Protein AF-K3X0A0-F1 (afdb_monomer_lite)

InterPro domains:
  IPR013848 Methylthiotransferase, N-terminal [PF00919] (53-90)
  IPR013848 Methylthiotransferase, N-terminal [PS51449] (51-91)
  IPR038135 Methylthiotransferase, N-terminal domain superfamily [G3DSA:3.40.50.12160] (52-91)

Radius of gyration: 20.26 Å; chains: 1; bounding box: 32×36×57 Å

pLDDT: mean 72.39, std 19.77, range [42.12, 95.94]

Sequence (91 aa):
MADLDDIEDMITEEELSRSAMGATREPIVAPKSASSAVPTADAGVNVPGTQQIWLKTYGCSHNVSDSEYMQGVLASYGYRFTQNPDDAQLW

Structure (mmCIF, N/CA/C/O backbone):
data_AF-K3X0A0-F1
#
_entry.id   AF-K3X0A0-F1
#
loop_
_atom_site.group_PDB
_atom_site.id
_atom_site.type_symbol
_atom_site.label_atom_id
_atom_site.label_alt_id
_atom_site.label_comp_id
_atom_site.label_asym_id
_atom_site.label_entity_id
_atom_site.label_seq_id
_atom_site.pdbx_PDB_ins_code
_atom_site.Cartn_x
_atom_site.Cartn_y
_atom_site.Cartn_z
_atom_site.occupancy
_atom_site.B_iso_or_equiv
_atom_site.auth_seq_id
_atom_site.auth_comp_id
_atom_site.auth_asym_id
_atom_site.auth_atom_id
_atom_site.pdbx_PDB_model_num
ATOM 1 N N . MET A 1 1 ? 12.517 -2.606 -39.711 1.00 42.12 1 MET A N 1
ATOM 2 C CA . MET A 1 1 ? 13.214 -2.579 -38.414 1.00 42.12 1 MET A CA 1
ATOM 3 C C . MET A 1 1 ? 12.964 -1.184 -37.887 1.00 42.12 1 MET A C 1
ATOM 5 O O . MET A 1 1 ? 13.642 -0.262 -38.302 1.00 42.12 1 MET A O 1
ATOM 9 N N . ALA A 1 2 ? 11.818 -1.013 -37.231 1.00 45.22 2 ALA A N 1
ATOM 10 C CA . ALA A 1 2 ? 11.453 0.244 -36.601 1.00 45.22 2 ALA A CA 1
ATOM 11 C C . ALA A 1 2 ? 11.952 0.107 -35.168 1.00 45.22 2 ALA A C 1
ATOM 13 O O . ALA A 1 2 ? 11.374 -0.664 -34.401 1.00 45.22 2 ALA A O 1
ATOM 14 N N . ASP A 1 3 ? 13.092 0.724 -34.882 1.00 50.91 3 ASP A N 1
ATOM 15 C CA . ASP A 1 3 ? 13.525 0.956 -33.514 1.00 50.91 3 ASP A CA 1
ATOM 16 C C . ASP A 1 3 ? 12.507 1.930 -32.927 1.00 50.91 3 ASP A C 1
ATOM 18 O O . ASP A 1 3 ? 12.369 3.064 -33.378 1.00 50.91 3 ASP A O 1
ATOM 22 N N . LEU A 1 4 ? 11.663 1.367 -32.067 1.00 52.53 4 LEU A N 1
ATOM 23 C CA . LEU A 1 4 ? 10.554 2.026 -31.407 1.00 52.53 4 LEU A CA 1
ATOM 24 C C . LEU A 1 4 ? 11.126 3.142 -30.544 1.00 52.53 4 LEU A C 1
ATOM 26 O O . LEU A 1 4 ? 11.822 2.866 -29.572 1.00 52.53 4 LEU A O 1
ATOM 30 N N . ASP A 1 5 ? 10.825 4.364 -30.967 1.00 46.75 5 ASP A N 1
ATOM 31 C CA . ASP A 1 5 ? 11.132 5.631 -30.325 1.00 46.75 5 ASP A CA 1
ATOM 32 C C . ASP A 1 5 ? 11.029 5.553 -28.795 1.00 46.75 5 ASP A C 1
ATOM 34 O O . ASP A 1 5 ? 9.939 5.419 -28.226 1.00 46.75 5 ASP A O 1
ATOM 38 N N . ASP A 1 6 ? 12.182 5.658 -28.134 1.00 54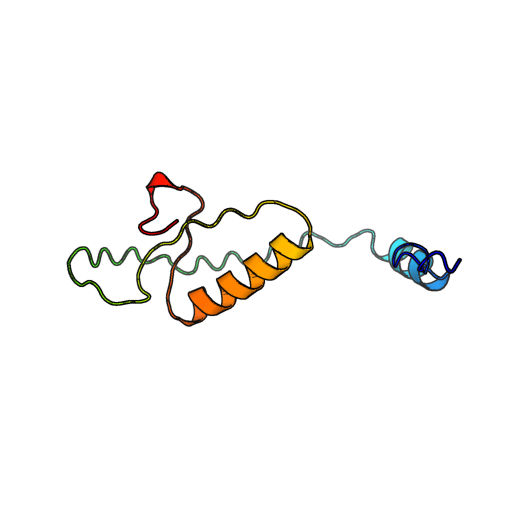.38 6 ASP A N 1
ATOM 39 C CA . ASP A 1 6 ? 12.268 5.948 -26.711 1.00 54.38 6 ASP A CA 1
ATOM 40 C C . ASP A 1 6 ? 11.590 7.297 -26.434 1.00 54.38 6 ASP A C 1
ATOM 42 O O . ASP A 1 6 ? 11.878 8.322 -27.054 1.00 54.38 6 ASP A O 1
ATOM 46 N N . ILE A 1 7 ? 10.706 7.312 -25.438 1.00 51.28 7 ILE A N 1
ATOM 47 C CA . ILE A 1 7 ? 10.048 8.521 -24.920 1.00 51.28 7 ILE A CA 1
ATOM 48 C C . ILE A 1 7 ? 11.046 9.546 -24.333 1.00 51.28 7 ILE A C 1
ATOM 50 O O . ILE A 1 7 ? 10.661 10.680 -24.049 1.00 51.28 7 ILE A O 1
ATOM 54 N N . GLU A 1 8 ? 12.322 9.181 -24.165 1.00 56.56 8 GLU A N 1
ATOM 55 C CA . GLU A 1 8 ? 13.372 10.053 -23.622 1.00 56.56 8 GLU A CA 1
ATOM 56 C C . GLU A 1 8 ? 14.073 10.962 -24.650 1.00 56.56 8 GLU A C 1
ATOM 58 O O . GLU A 1 8 ? 14.705 11.928 -24.229 1.00 56.56 8 GLU A O 1
ATOM 63 N N . ASP A 1 9 ? 13.922 10.757 -25.965 1.00 51.38 9 ASP A N 1
ATOM 64 C CA . ASP A 1 9 ? 14.648 11.559 -26.977 1.00 51.38 9 ASP A CA 1
ATOM 65 C C . ASP A 1 9 ? 13.844 12.743 -27.557 1.00 51.38 9 ASP A C 1
ATOM 67 O O . ASP A 1 9 ? 14.366 13.557 -28.320 1.00 51.38 9 ASP A O 1
ATOM 71 N N . MET A 1 10 ? 12.578 12.918 -27.159 1.00 55.72 10 MET A N 1
ATOM 72 C CA . MET A 1 10 ? 11.721 14.030 -27.613 1.00 55.72 10 MET A CA 1
ATOM 73 C C . MET A 1 10 ? 11.838 15.309 -26.765 1.00 55.72 10 MET A C 1
ATOM 75 O O . MET A 1 10 ? 10.905 16.116 -26.695 1.00 55.72 10 MET A O 1
ATOM 79 N N . ILE A 1 11 ? 12.993 15.552 -26.146 1.00 61.97 11 ILE A N 1
ATOM 80 C CA . ILE A 1 11 ? 13.250 16.811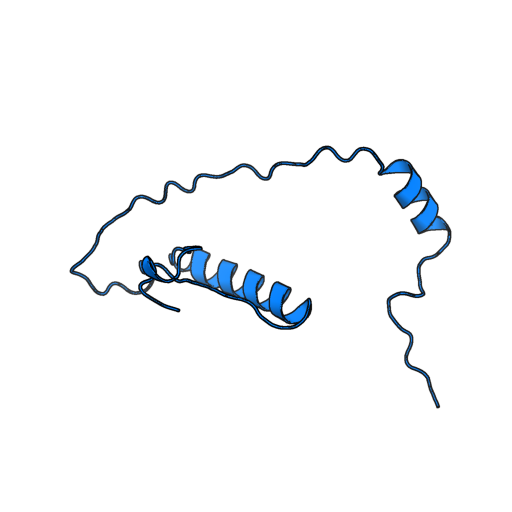 -25.438 1.00 61.97 11 ILE A CA 1
ATOM 81 C C . ILE A 1 11 ? 13.538 17.911 -26.471 1.00 61.97 11 ILE A C 1
ATOM 83 O O . ILE A 1 11 ? 14.678 18.208 -26.818 1.00 61.97 11 ILE A O 1
ATOM 87 N N . THR A 1 12 ? 12.477 18.511 -27.007 1.00 59.12 12 THR A N 1
ATOM 88 C CA . THR A 1 12 ? 12.578 19.681 -27.889 1.00 59.12 12 THR A CA 1
ATOM 89 C C . THR A 1 12 ? 13.258 20.846 -27.167 1.00 59.12 12 THR A C 1
ATOM 91 O O . THR A 1 12 ? 13.060 21.045 -25.970 1.00 59.12 12 THR A O 1
ATOM 94 N N . GLU A 1 13 ? 14.016 21.651 -27.907 1.00 57.88 13 GLU A N 1
ATOM 95 C CA . GLU A 1 13 ? 14.827 22.781 -27.422 1.00 57.88 13 GLU A CA 1
ATOM 96 C C . GLU A 1 13 ? 14.029 23.812 -26.581 1.00 57.88 13 GLU A C 1
ATOM 98 O O . GLU A 1 13 ? 14.599 24.545 -25.771 1.00 57.88 13 GLU A O 1
ATOM 103 N N . GLU A 1 14 ? 12.694 23.821 -26.693 1.00 56.47 14 GLU A N 1
ATOM 104 C CA . GLU A 1 14 ? 11.785 24.597 -25.836 1.00 56.47 14 GLU A CA 1
ATOM 105 C C . GLU A 1 14 ? 11.725 24.109 -24.372 1.00 56.47 14 GLU A C 1
ATOM 107 O O . GLU A 1 14 ? 11.622 24.943 -23.465 1.00 56.47 14 GLU A O 1
ATOM 112 N N . GLU A 1 15 ? 11.833 22.799 -24.107 1.00 57.84 15 GLU A N 1
ATOM 113 C CA . GLU A 1 15 ? 11.805 22.216 -22.749 1.00 57.84 15 GLU A CA 1
ATOM 114 C C . GLU A 1 15 ? 13.094 22.498 -21.963 1.00 57.84 15 GLU A C 1
ATOM 116 O O . GLU A 1 15 ? 13.045 22.709 -20.749 1.00 57.84 15 GLU A O 1
ATOM 121 N N . LEU A 1 16 ? 14.244 22.608 -22.640 1.00 57.31 16 LEU A N 1
ATOM 122 C CA . LEU A 1 16 ? 15.515 22.950 -21.990 1.00 57.31 16 LEU A CA 1
ATOM 123 C C . LEU A 1 16 ? 15.484 24.382 -21.421 1.00 57.31 16 LEU A C 1
ATOM 125 O O . LEU A 1 16 ? 16.020 24.641 -20.341 1.00 57.31 16 LEU A O 1
ATOM 129 N N . SER A 1 17 ? 14.785 25.303 -22.098 1.00 55.94 17 SER A N 1
ATOM 130 C CA . SER A 1 17 ? 14.595 26.680 -21.616 1.00 55.94 17 SER A CA 1
ATOM 131 C C . SER A 1 17 ? 13.654 26.761 -20.404 1.00 55.94 17 SER A C 1
ATOM 133 O O . SER A 1 17 ? 13.902 27.535 -19.475 1.00 55.94 17 SER A O 1
ATOM 135 N N . ARG A 1 18 ? 12.618 25.906 -20.357 1.00 58.66 18 ARG A N 1
ATOM 136 C CA . ARG A 1 18 ? 11.732 25.768 -19.189 1.00 58.66 18 ARG A CA 1
ATOM 137 C C . ARG A 1 18 ? 12.463 25.135 -18.005 1.00 58.66 18 ARG A C 1
ATOM 139 O O . ARG A 1 18 ? 12.257 25.561 -16.868 1.00 58.66 18 ARG A O 1
ATOM 146 N N . SER A 1 19 ? 13.379 24.205 -18.269 1.00 57.19 19 SER A N 1
ATOM 147 C CA . SER A 1 19 ? 14.204 23.567 -17.240 1.00 57.19 19 SER A CA 1
ATOM 148 C C . SER A 1 19 ? 15.303 24.485 -16.680 1.00 57.19 19 SER A C 1
ATOM 150 O O . SER A 1 19 ? 15.638 24.380 -15.501 1.00 57.19 19 SER A O 1
ATOM 152 N N . ALA A 1 20 ? 15.829 25.431 -17.470 1.00 57.06 20 ALA A N 1
ATOM 153 C CA . ALA A 1 20 ? 16.842 26.392 -17.013 1.00 57.06 20 ALA A CA 1
ATOM 154 C C . ALA A 1 20 ? 16.286 27.482 -16.069 1.00 57.06 20 ALA A C 1
ATOM 156 O O . ALA A 1 20 ? 17.030 28.020 -15.250 1.00 57.06 20 ALA A O 1
ATOM 157 N N . MET A 1 21 ? 14.982 27.784 -16.127 1.00 56.38 21 MET A N 1
ATOM 158 C CA . MET A 1 21 ? 14.330 28.769 -15.243 1.00 56.38 21 MET A CA 1
ATOM 159 C C . MET A 1 21 ? 13.606 28.152 -14.032 1.00 56.38 21 MET A C 1
ATOM 161 O O . MET A 1 21 ? 13.039 28.878 -13.219 1.00 56.38 21 MET A O 1
ATOM 165 N N . GLY A 1 22 ? 13.630 26.825 -13.874 1.00 50.19 22 GLY A N 1
ATOM 166 C CA . GLY A 1 22 ? 13.003 26.120 -12.747 1.00 50.19 22 GLY A CA 1
ATOM 167 C C . GLY A 1 22 ? 13.914 25.893 -11.534 1.00 50.19 22 GLY A C 1
ATOM 168 O O . GLY A 1 22 ? 13.481 25.281 -10.560 1.00 50.19 22 GLY A O 1
ATOM 169 N N . ALA A 1 23 ? 15.164 26.368 -11.575 1.00 56.00 23 ALA A N 1
ATOM 170 C CA . ALA A 1 23 ? 16.235 26.023 -10.633 1.00 56.00 23 ALA A CA 1
ATOM 171 C C . ALA A 1 23 ? 16.103 26.596 -9.201 1.00 56.00 23 ALA A C 1
ATOM 173 O O . ALA A 1 23 ? 17.058 26.545 -8.432 1.00 56.00 23 ALA A O 1
ATOM 174 N N . THR A 1 24 ? 14.926 27.079 -8.799 1.00 56.12 24 THR A N 1
ATOM 175 C CA . THR A 1 24 ? 14.593 27.327 -7.387 1.00 56.12 24 THR A CA 1
ATOM 176 C C . THR A 1 24 ? 13.144 26.935 -7.115 1.00 56.12 24 THR A C 1
ATOM 178 O O . THR A 1 24 ? 12.294 27.771 -6.806 1.00 56.12 24 THR A O 1
ATOM 181 N N . ARG A 1 25 ? 12.818 25.648 -7.254 1.00 54.66 25 ARG A N 1
ATOM 182 C CA . ARG A 1 25 ? 11.630 25.112 -6.586 1.00 54.66 25 ARG A CA 1
ATOM 183 C C . ARG A 1 25 ? 12.064 24.715 -5.184 1.00 54.66 25 ARG A C 1
ATOM 185 O O . ARG A 1 25 ? 12.619 23.640 -4.981 1.00 54.66 25 ARG A O 1
ATOM 192 N N . GLU A 1 26 ? 11.845 25.637 -4.248 1.00 60.50 26 GLU A N 1
ATOM 193 C CA . GLU A 1 26 ? 11.757 25.338 -2.818 1.00 60.50 26 GLU A CA 1
ATOM 194 C C . GLU A 1 26 ? 11.043 23.992 -2.635 1.00 60.50 26 GLU A C 1
ATOM 196 O O . GLU A 1 26 ? 10.054 23.743 -3.342 1.00 60.50 26 GLU A O 1
ATOM 201 N N . PRO A 1 27 ? 11.503 23.113 -1.726 1.00 49.09 27 PRO A N 1
ATOM 202 C CA . PRO A 1 27 ? 10.772 21.895 -1.445 1.00 49.09 27 PRO A CA 1
ATOM 203 C C . PRO A 1 27 ? 9.382 22.314 -0.972 1.00 49.09 27 PRO A C 1
ATOM 205 O O . PRO A 1 27 ? 9.214 22.831 0.132 1.00 49.09 27 PRO A O 1
ATOM 208 N N . ILE A 1 28 ? 8.370 22.107 -1.817 1.00 51.78 28 ILE A N 1
ATOM 209 C CA . ILE A 1 28 ? 6.982 22.131 -1.380 1.00 51.78 28 ILE A CA 1
ATOM 210 C C . ILE A 1 28 ? 6.871 20.890 -0.515 1.00 51.78 28 ILE A C 1
ATOM 212 O O . ILE A 1 28 ? 6.599 19.788 -0.987 1.00 51.78 28 ILE A O 1
ATOM 216 N N . VAL A 1 29 ? 7.193 21.076 0.762 1.00 52.94 29 VAL A N 1
ATOM 217 C CA . VAL A 1 29 ? 6.845 20.162 1.829 1.00 52.94 29 VAL A CA 1
ATOM 218 C C . VAL A 1 29 ? 5.342 20.013 1.685 1.00 52.94 29 VAL A C 1
ATOM 220 O O . VAL A 1 29 ? 4.587 20.920 2.041 1.00 52.94 29 VAL A O 1
ATOM 223 N N . ALA A 1 30 ? 4.912 18.900 1.081 1.00 61.75 30 ALA A N 1
ATOM 224 C CA . ALA A 1 30 ? 3.534 18.464 1.165 1.00 61.75 30 ALA A CA 1
ATOM 225 C C . ALA A 1 30 ? 3.151 18.642 2.632 1.00 61.75 30 ALA A C 1
ATOM 227 O O . ALA A 1 30 ? 3.946 18.229 3.493 1.00 61.75 30 ALA A O 1
ATOM 228 N N . PRO A 1 31 ? 2.027 19.308 2.954 1.00 46.16 31 PRO A N 1
ATOM 229 C CA . PRO A 1 31 ? 1.625 19.370 4.336 1.00 46.16 31 PRO A CA 1
ATOM 230 C C . PRO A 1 31 ? 1.628 17.923 4.799 1.00 46.16 31 PRO A C 1
ATOM 232 O O . PRO A 1 31 ? 0.928 17.075 4.239 1.00 46.16 31 PRO A O 1
ATOM 235 N N . LYS A 1 32 ? 2.466 17.637 5.800 1.00 48.84 32 LYS A N 1
ATOM 236 C CA . LYS A 1 32 ? 2.198 16.564 6.736 1.00 48.84 32 LYS A CA 1
ATOM 237 C C . LYS A 1 32 ? 0.833 16.931 7.295 1.00 48.84 32 LYS A C 1
ATOM 239 O O . LYS A 1 32 ? 0.718 17.516 8.367 1.00 48.84 32 LYS A O 1
ATOM 244 N N . SER A 1 33 ? -0.222 16.587 6.560 1.00 44.38 33 SER A N 1
ATOM 245 C CA . SER A 1 33 ? -1.388 16.050 7.192 1.00 44.38 33 SER A CA 1
ATOM 246 C C . SER A 1 33 ? -0.809 14.845 7.913 1.00 44.38 33 SER A C 1
ATOM 248 O O . SER A 1 33 ? -0.693 13.745 7.380 1.00 44.38 33 SER A O 1
ATOM 250 N N . ALA A 1 34 ? -0.375 15.096 9.147 1.00 47.41 34 ALA A N 1
ATOM 251 C CA . ALA A 1 34 ? -0.786 14.263 10.238 1.00 47.41 34 ALA A CA 1
ATOM 252 C C . ALA A 1 34 ? -2.303 14.123 10.066 1.00 47.41 34 ALA A C 1
ATOM 254 O O . ALA A 1 34 ? -3.091 14.829 10.693 1.00 47.41 34 ALA A O 1
ATOM 255 N N . SER A 1 35 ? -2.707 13.255 9.128 1.00 45.97 35 SER A N 1
ATOM 256 C CA . SER A 1 35 ? -3.901 12.471 9.285 1.00 45.97 35 SER A CA 1
ATOM 257 C C . SER A 1 35 ? -3.635 11.871 10.636 1.00 45.97 35 SER A C 1
ATOM 259 O O . SER A 1 35 ? -2.694 11.092 10.791 1.00 45.97 35 SER A O 1
ATOM 261 N N . SER A 1 36 ? -4.273 12.480 11.632 1.00 43.81 36 SER A N 1
ATOM 262 C CA . SER A 1 36 ? -4.239 12.045 13.002 1.00 43.81 36 SER A CA 1
ATOM 263 C C . SER A 1 36 ? -4.545 10.567 12.894 1.00 43.81 36 SER A C 1
ATOM 265 O O . SER A 1 36 ? -5.682 10.187 12.615 1.00 43.81 36 SER A O 1
ATOM 267 N N . ALA A 1 37 ? -3.495 9.747 12.935 1.00 50.91 37 ALA A N 1
ATOM 268 C CA . ALA A 1 37 ? -3.599 8.316 13.014 1.00 50.91 37 ALA A CA 1
ATOM 269 C C . ALA A 1 37 ? -4.088 8.128 14.434 1.00 50.91 37 ALA A C 1
ATOM 271 O O . ALA A 1 37 ? -3.304 7.933 15.354 1.00 50.91 37 ALA A O 1
ATOM 272 N N . VAL A 1 38 ? -5.383 8.376 14.625 1.00 46.84 38 VAL A N 1
ATOM 273 C CA . VAL A 1 38 ? -6.080 8.019 15.837 1.00 46.84 38 VAL A CA 1
ATOM 274 C C . VAL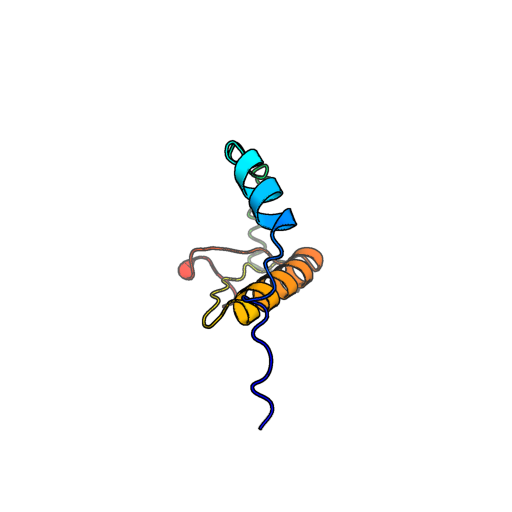 A 1 38 ? -5.855 6.517 15.895 1.00 46.84 38 VAL A C 1
ATOM 276 O O . VAL A 1 38 ? -6.308 5.821 14.982 1.00 46.84 38 VAL A O 1
ATOM 279 N N . PRO A 1 39 ? -5.089 6.003 16.866 1.00 48.78 39 PRO A N 1
ATOM 280 C CA . PRO A 1 39 ? -4.986 4.577 17.033 1.00 48.78 39 PRO A CA 1
ATOM 281 C C . PRO A 1 39 ? -6.308 4.187 17.684 1.00 48.78 39 PRO A C 1
ATOM 283 O O . PRO A 1 39 ? -6.411 4.096 18.907 1.00 48.78 39 PRO A O 1
ATOM 286 N N . THR A 1 40 ? -7.368 4.042 16.890 1.00 49.94 40 THR A N 1
ATOM 287 C CA . THR A 1 40 ? -8.521 3.279 17.341 1.00 49.94 40 THR A CA 1
ATOM 288 C C . THR A 1 40 ? -8.064 1.835 17.307 1.00 49.94 40 THR A C 1
ATOM 290 O O . THR A 1 40 ? -8.093 1.144 16.294 1.00 49.94 40 THR A O 1
ATOM 293 N N . ALA A 1 41 ? -7.507 1.420 18.441 1.00 52.97 41 ALA A N 1
ATOM 294 C CA . ALA A 1 41 ? -7.304 0.030 18.775 1.00 52.97 41 ALA A CA 1
ATOM 295 C C . ALA A 1 41 ? -8.688 -0.621 18.908 1.00 52.97 41 ALA A C 1
ATOM 297 O O . ALA A 1 41 ? -9.149 -0.926 20.006 1.00 52.97 41 ALA A O 1
ATOM 298 N N . ASP A 1 42 ? -9.367 -0.830 17.783 1.00 54.09 42 ASP A N 1
ATOM 299 C CA . ASP A 1 42 ? -10.572 -1.646 17.689 1.00 54.09 42 ASP A CA 1
ATOM 300 C C . ASP A 1 42 ? -10.144 -3.123 17.670 1.00 54.09 42 ASP A C 1
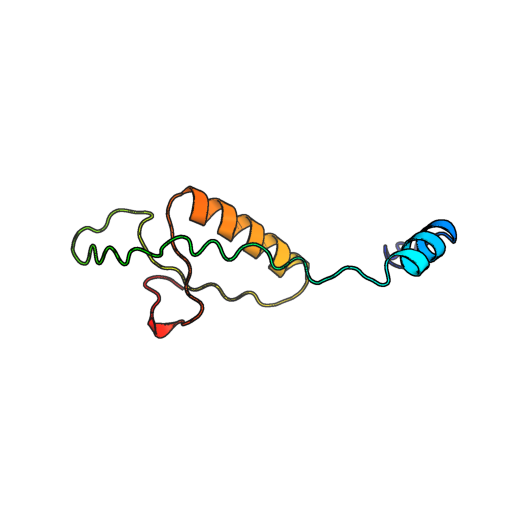ATOM 302 O O . ASP A 1 42 ? -10.441 -3.883 16.751 1.00 54.09 42 ASP A O 1
ATOM 306 N N . ALA A 1 43 ? -9.389 -3.537 18.692 1.00 53.62 43 ALA A N 1
ATOM 307 C CA . ALA A 1 43 ? -8.791 -4.864 18.843 1.00 53.62 43 ALA A CA 1
ATOM 308 C C . ALA A 1 43 ? -9.830 -5.955 19.193 1.00 53.62 43 ALA A C 1
ATOM 310 O O . ALA A 1 43 ? -9.572 -6.839 20.008 1.00 53.62 43 ALA A O 1
ATOM 311 N N . GLY A 1 44 ? -11.025 -5.901 18.603 1.00 56.44 44 GLY A N 1
ATOM 312 C CA . GLY A 1 44 ? -12.095 -6.858 18.892 1.00 56.44 44 GLY A CA 1
ATOM 313 C C . GLY A 1 44 ? -13.227 -6.939 17.871 1.00 56.44 44 GLY A C 1
ATOM 314 O O . GLY A 1 44 ? -14.020 -7.875 17.947 1.00 56.44 44 GLY A O 1
ATOM 315 N N . VAL A 1 45 ? -13.312 -6.022 16.900 1.00 59.62 45 VAL A N 1
ATOM 316 C CA . VAL A 1 45 ? -14.343 -6.072 15.854 1.00 59.62 45 VAL A CA 1
ATOM 317 C C . VAL A 1 45 ? -13.654 -6.089 14.498 1.00 59.62 45 VAL A C 1
ATOM 319 O O . VAL A 1 45 ? -12.985 -5.135 14.119 1.00 59.62 45 VAL A O 1
ATOM 322 N N . ASN A 1 46 ? -13.823 -7.188 13.764 1.00 70.06 46 ASN A N 1
ATOM 323 C CA . ASN A 1 46 ? -13.226 -7.422 12.448 1.00 70.06 46 ASN A CA 1
ATOM 324 C C . ASN A 1 46 ? -13.948 -6.591 11.362 1.00 70.06 46 ASN A C 1
ATOM 326 O O . ASN A 1 46 ? -14.492 -7.142 10.406 1.00 70.06 46 ASN A O 1
ATOM 330 N N . VAL A 1 47 ? -14.044 -5.271 11.554 1.00 79.00 47 VAL A N 1
ATOM 331 C CA . VAL A 1 47 ? -14.682 -4.347 10.608 1.00 79.00 47 VAL A CA 1
ATOM 332 C C . VAL A 1 47 ? -13.749 -4.178 9.411 1.00 79.00 47 VAL A C 1
ATOM 334 O O . VAL A 1 47 ? -12.641 -3.676 9.593 1.00 79.00 47 VAL A O 1
ATOM 337 N N . PRO A 1 48 ? -14.139 -4.576 8.190 1.00 83.19 48 PRO A N 1
ATOM 338 C CA . PRO A 1 48 ? -13.293 -4.380 7.019 1.00 83.19 48 PRO A CA 1
ATOM 339 C C . PRO A 1 48 ? -12.982 -2.896 6.808 1.00 83.19 48 PRO A C 1
ATOM 341 O O . PRO A 1 48 ? -13.864 -2.051 6.954 1.00 83.19 48 PRO A O 1
ATOM 344 N N . GLY A 1 49 ? -11.738 -2.583 6.448 1.00 84.06 49 GLY A N 1
ATOM 345 C CA . GLY A 1 49 ? -11.344 -1.214 6.110 1.00 84.06 49 GLY A CA 1
ATOM 346 C C . GLY A 1 49 ? -10.811 -0.384 7.269 1.00 84.06 49 GLY A C 1
ATOM 347 O O . GLY A 1 49 ? -10.515 0.778 7.056 1.00 84.06 49 GLY A O 1
ATOM 348 N N . THR A 1 50 ? -10.645 -0.934 8.472 1.00 87.44 50 THR A N 1
ATOM 349 C CA . THR A 1 50 ? -9.985 -0.224 9.589 1.00 87.44 50 THR A CA 1
ATOM 350 C C . THR A 1 50 ? -8.545 -0.683 9.826 1.00 87.44 50 THR A C 1
ATOM 352 O O . THR A 1 50 ? -7.839 -0.109 10.650 1.00 87.44 50 THR A O 1
ATOM 355 N N . GLN A 1 51 ? -8.097 -1.710 9.098 1.00 90.31 51 GLN A N 1
ATOM 356 C CA . GLN A 1 51 ? -6.805 -2.353 9.319 1.00 90.31 51 GLN A CA 1
ATOM 357 C C . GLN A 1 51 ? -5.642 -1.472 8.848 1.00 90.31 51 GLN A C 1
ATOM 359 O O . GLN A 1 51 ? -5.748 -0.703 7.886 1.00 90.31 51 GLN A O 1
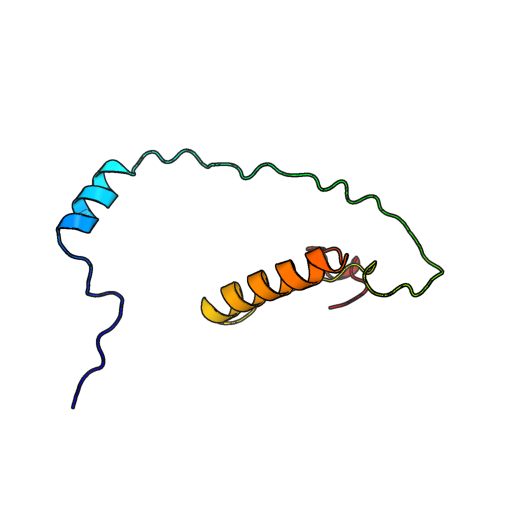ATOM 364 N N . GLN A 1 52 ? -4.502 -1.649 9.505 1.00 91.12 52 GLN A N 1
ATOM 365 C CA . GLN A 1 52 ? -3.231 -1.060 9.124 1.00 91.12 52 GLN A CA 1
ATOM 366 C C . GLN A 1 52 ? -2.468 -2.006 8.193 1.00 91.12 52 GLN A C 1
ATOM 368 O O . GLN A 1 52 ? -2.219 -3.163 8.530 1.00 91.12 52 GLN A O 1
ATOM 373 N N . ILE A 1 53 ? -2.107 -1.499 7.021 1.00 92.50 53 ILE A N 1
ATOM 374 C CA . ILE A 1 53 ? -1.445 -2.224 5.943 1.00 92.50 53 ILE A CA 1
ATOM 375 C C . ILE A 1 53 ? -0.014 -1.708 5.811 1.00 92.50 53 ILE A C 1
ATOM 377 O O . ILE A 1 53 ? 0.227 -0.498 5.798 1.00 92.50 53 ILE A O 1
ATOM 381 N N . TRP A 1 54 ? 0.943 -2.614 5.684 1.00 94.69 54 TRP A N 1
ATOM 382 C CA . TRP A 1 54 ? 2.281 -2.282 5.221 1.00 94.69 54 TRP A CA 1
ATOM 383 C C . TRP A 1 54 ? 2.372 -2.556 3.729 1.00 94.69 54 TRP A C 1
ATOM 385 O O . TRP A 1 54 ? 1.950 -3.610 3.272 1.00 94.69 54 TRP A O 1
ATOM 395 N N . LEU A 1 55 ? 2.907 -1.606 2.967 1.00 92.81 55 LEU A N 1
ATOM 396 C CA . LEU A 1 55 ? 3.067 -1.765 1.528 1.00 92.81 55 LEU A CA 1
ATOM 397 C C . LEU A 1 55 ? 4.526 -1.559 1.153 1.00 92.81 55 LEU A C 1
ATOM 399 O O . LEU A 1 55 ? 5.129 -0.540 1.496 1.00 92.81 55 LEU A O 1
ATOM 403 N N . LYS A 1 56 ? 5.077 -2.511 0.401 1.00 93.81 56 LYS A N 1
ATOM 404 C CA . LYS A 1 56 ? 6.413 -2.390 -0.167 1.00 93.81 56 LYS A CA 1
ATOM 405 C C . LYS A 1 56 ? 6.388 -2.652 -1.657 1.00 93.81 56 LYS A C 1
ATOM 407 O O . LYS A 1 56 ? 6.148 -3.766 -2.114 1.00 93.81 56 LYS A O 1
ATOM 412 N N . THR A 1 57 ? 6.692 -1.604 -2.403 1.00 93.88 57 THR A N 1
ATOM 413 C CA . THR A 1 57 ? 6.810 -1.667 -3.850 1.00 93.88 57 THR A CA 1
ATOM 414 C C . THR A 1 57 ? 8.200 -2.138 -4.250 1.00 93.88 57 THR A C 1
ATOM 416 O O . THR A 1 57 ? 9.211 -1.662 -3.732 1.00 93.88 57 THR A O 1
ATOM 419 N N . TYR A 1 58 ? 8.248 -3.055 -5.208 1.00 93.75 58 TYR A N 1
ATOM 420 C CA . TYR A 1 58 ? 9.470 -3.504 -5.861 1.00 93.75 58 TYR A CA 1
ATOM 421 C C . TYR A 1 58 ? 9.306 -3.364 -7.376 1.00 93.75 58 TYR A C 1
ATOM 423 O O . TYR A 1 58 ? 8.184 -3.422 -7.873 1.00 93.75 58 TYR A O 1
ATOM 431 N N . GLY A 1 59 ? 10.415 -3.235 -8.104 1.00 94.62 59 GLY A N 1
ATOM 432 C CA . GLY A 1 59 ? 10.414 -3.194 -9.567 1.00 94.62 59 GLY A CA 1
ATOM 433 C C . GLY A 1 59 ? 10.712 -1.807 -10.130 1.00 94.62 59 GLY A C 1
ATOM 434 O O . GLY A 1 59 ? 11.614 -1.127 -9.641 1.00 94.62 59 GLY A O 1
ATOM 435 N N . CYS A 1 60 ? 10.008 -1.423 -11.195 1.00 94.75 60 CYS A N 1
ATOM 436 C CA . CYS A 1 60 ? 10.252 -0.186 -11.940 1.00 94.75 60 CYS A CA 1
ATOM 437 C C . CYS A 1 60 ? 9.243 0.919 -11.585 1.00 94.75 60 CYS A C 1
ATOM 439 O O . CYS A 1 60 ? 8.364 0.741 -10.741 1.00 94.75 60 CYS A O 1
ATOM 441 N N . SER A 1 61 ? 9.354 2.068 -12.255 1.00 92.81 61 SER A N 1
ATOM 442 C CA . SER A 1 61 ? 8.454 3.219 -12.087 1.00 92.81 61 SER A CA 1
ATOM 443 C C . SER A 1 61 ? 6.972 2.864 -12.241 1.00 92.81 61 SER A C 1
ATOM 445 O O . SER A 1 61 ? 6.141 3.414 -11.527 1.00 92.81 61 SER A O 1
ATOM 447 N N . HIS A 1 62 ? 6.643 1.894 -13.095 1.00 92.38 62 HIS A N 1
ATOM 448 C CA . HIS A 1 62 ? 5.271 1.413 -13.263 1.00 92.38 62 HIS A CA 1
ATOM 449 C C . HIS A 1 62 ? 4.719 0.778 -11.976 1.00 92.38 62 HIS A C 1
ATOM 451 O O . HIS A 1 62 ? 3.588 1.039 -11.580 1.00 92.38 62 HIS A O 1
ATOM 457 N N . ASN A 1 63 ? 5.536 0.009 -11.249 1.00 94.50 63 ASN A N 1
ATOM 458 C CA . ASN A 1 63 ? 5.091 -0.596 -9.993 1.00 94.50 63 ASN A CA 1
ATOM 459 C C . ASN A 1 63 ? 4.882 0.456 -8.901 1.00 94.50 63 ASN A C 1
ATOM 461 O O . ASN A 1 63 ? 4.022 0.279 -8.036 1.00 94.50 63 ASN A O 1
ATOM 465 N N . VAL A 1 64 ? 5.650 1.548 -8.947 1.00 93.50 64 VAL A N 1
ATOM 466 C CA . VAL A 1 64 ? 5.473 2.701 -8.058 1.00 93.50 64 VAL A CA 1
ATOM 467 C C . VAL A 1 64 ? 4.128 3.366 -8.326 1.00 93.50 64 VAL A C 1
ATOM 469 O O . VAL A 1 64 ? 3.338 3.483 -7.390 1.00 93.50 64 VAL A O 1
ATOM 472 N N . SER A 1 65 ? 3.812 3.686 -9.585 1.00 95.19 65 SER A N 1
ATOM 473 C CA . SER A 1 65 ? 2.524 4.307 -9.924 1.00 95.19 65 SER A CA 1
ATOM 474 C C . SER A 1 65 ? 1.326 3.409 -9.603 1.00 95.19 65 SER A C 1
ATOM 476 O O . SER A 1 65 ? 0.324 3.886 -9.070 1.00 95.19 65 SER A O 1
ATOM 478 N N . ASP A 1 66 ? 1.433 2.101 -9.852 1.00 95.94 66 ASP A N 1
ATOM 479 C CA . ASP A 1 66 ? 0.367 1.143 -9.530 1.00 95.94 66 ASP A CA 1
ATOM 480 C C . ASP A 1 66 ? 0.136 1.050 -8.017 1.00 95.94 66 ASP A C 1
ATOM 482 O O . ASP A 1 66 ? -1.001 0.996 -7.539 1.00 95.94 66 ASP A O 1
ATOM 486 N N . SER A 1 67 ? 1.225 1.071 -7.244 1.00 94.19 67 SER A N 1
ATOM 487 C CA . SER A 1 67 ? 1.166 1.029 -5.783 1.00 94.19 67 SER A CA 1
ATOM 488 C C . SER A 1 67 ? 0.550 2.299 -5.207 1.00 94.19 67 SER A C 1
ATOM 490 O O . SER A 1 67 ? -0.224 2.225 -4.255 1.00 94.19 67 SER A O 1
ATOM 492 N N . GLU A 1 68 ? 0.868 3.470 -5.754 1.00 94.12 68 GLU A N 1
ATOM 493 C CA . GLU A 1 68 ? 0.265 4.743 -5.338 1.00 94.12 68 GLU A CA 1
ATOM 494 C C . GLU A 1 68 ? -1.234 4.785 -5.644 1.00 94.12 68 GLU A C 1
ATOM 496 O O . GLU A 1 68 ? -2.034 5.175 -4.787 1.00 94.12 68 GLU A O 1
ATOM 501 N N . TYR A 1 69 ? -1.631 4.306 -6.825 1.00 95.62 69 TYR A N 1
ATOM 502 C CA . TYR A 1 69 ? -3.039 4.201 -7.191 1.00 95.62 69 TYR A CA 1
ATOM 503 C C . TYR A 1 69 ? -3.810 3.307 -6.209 1.00 95.62 69 TYR A C 1
ATOM 505 O O . TYR A 1 69 ? -4.834 3.722 -5.654 1.00 95.62 69 TYR A O 1
ATOM 513 N N . MET A 1 70 ? -3.294 2.107 -5.928 1.00 94.75 70 MET A N 1
ATOM 514 C CA . MET A 1 70 ? -3.933 1.182 -4.986 1.00 94.75 70 MET A CA 1
ATOM 515 C C . MET A 1 70 ? -3.977 1.732 -3.558 1.00 94.75 70 MET A C 1
ATOM 517 O O . MET A 1 70 ? -4.990 1.568 -2.875 1.00 94.75 70 MET A O 1
ATOM 521 N N . GLN A 1 71 ? -2.929 2.430 -3.112 1.00 94.12 71 GLN A N 1
ATOM 522 C CA . GLN A 1 71 ? -2.932 3.099 -1.810 1.00 94.12 71 GLN A CA 1
ATOM 523 C C . GLN A 1 71 ? -4.059 4.127 -1.706 1.00 94.12 71 GLN A C 1
ATOM 525 O O . GLN A 1 71 ? -4.742 4.175 -0.684 1.00 94.12 71 GLN A O 1
ATOM 530 N N . GLY A 1 72 ? -4.304 4.902 -2.765 1.00 94.88 72 GLY A N 1
ATOM 531 C CA . GLY A 1 72 ? -5.419 5.849 -2.817 1.00 94.88 72 GLY A CA 1
ATOM 532 C C . GLY A 1 72 ? -6.785 5.168 -2.699 1.00 94.88 72 GLY A C 1
ATOM 533 O O . GLY A 1 72 ? -7.627 5.600 -1.907 1.00 94.88 72 GLY A O 1
ATOM 534 N N . VAL A 1 73 ? -6.993 4.068 -3.429 1.00 95.62 73 VAL A N 1
ATOM 535 C CA . VAL A 1 73 ? -8.239 3.280 -3.368 1.00 95.62 73 VAL A CA 1
ATOM 536 C C . VAL A 1 73 ? -8.475 2.730 -1.956 1.00 95.62 73 VAL A C 1
ATOM 538 O O . VAL A 1 73 ? -9.564 2.882 -1.399 1.00 95.62 73 VAL A O 1
ATOM 541 N N . LEU A 1 74 ? -7.448 2.141 -1.345 1.00 92.69 74 LEU A N 1
ATOM 542 C CA . LEU A 1 74 ? -7.517 1.564 0.000 1.00 92.69 74 LEU A CA 1
ATOM 543 C C . LEU A 1 74 ? -7.691 2.638 1.087 1.00 92.69 74 LEU A C 1
ATOM 545 O O . LEU A 1 74 ? -8.494 2.457 2.005 1.00 92.69 74 LEU A O 1
ATOM 549 N N . ALA A 1 75 ? -7.013 3.781 0.961 1.00 91.69 75 ALA A N 1
ATOM 550 C CA . ALA A 1 75 ? -7.191 4.921 1.859 1.00 91.69 75 ALA A CA 1
ATOM 551 C C . ALA A 1 75 ? -8.629 5.453 1.817 1.00 91.69 75 ALA A C 1
ATOM 553 O O . ALA A 1 75 ? -9.209 5.742 2.865 1.00 91.69 75 ALA A O 1
ATOM 554 N N . SER A 1 76 ? -9.213 5.549 0.616 1.00 92.69 76 SER A N 1
ATOM 555 C CA . SER A 1 76 ? -10.609 5.962 0.433 1.00 92.69 76 SER A CA 1
ATOM 556 C C . SER A 1 76 ? -11.596 4.964 1.033 1.00 92.69 76 SER A C 1
ATOM 558 O O . SER A 1 76 ? -12.682 5.365 1.445 1.00 92.69 76 SER A O 1
ATOM 560 N N . TYR A 1 77 ? -11.244 3.679 1.066 1.00 91.25 77 TYR A N 1
ATOM 561 C CA . TY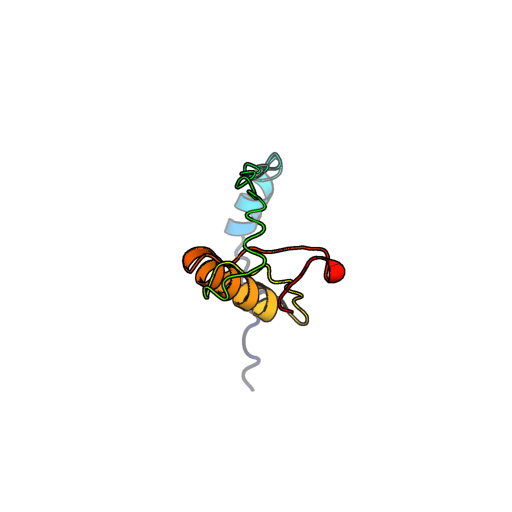R A 1 77 ? -12.051 2.650 1.716 1.00 91.25 77 TYR A CA 1
ATOM 562 C C . TYR A 1 77 ? -11.971 2.725 3.251 1.00 91.25 77 TYR A C 1
ATOM 564 O O . TYR A 1 77 ? -12.910 2.332 3.936 1.00 91.25 77 TYR A O 1
ATOM 572 N N . GLY A 1 78 ? -10.879 3.274 3.790 1.00 91.06 78 GLY A N 1
ATOM 573 C CA . GLY A 1 78 ? -10.688 3.518 5.223 1.00 91.06 78 GLY A CA 1
ATOM 574 C C . GLY A 1 78 ? -9.384 2.960 5.788 1.00 91.06 78 GLY A C 1
ATOM 575 O O . GLY A 1 78 ? -9.030 3.294 6.923 1.00 91.06 78 GLY A O 1
ATOM 576 N N . TYR A 1 79 ? -8.657 2.153 5.006 1.00 92.25 79 TYR A N 1
ATOM 577 C CA . TYR A 1 79 ? -7.434 1.502 5.462 1.00 92.25 79 TYR A CA 1
ATOM 578 C C . TYR A 1 79 ? -6.357 2.526 5.828 1.00 92.25 79 TYR A C 1
ATOM 580 O O . TYR A 1 79 ? -6.316 3.662 5.333 1.00 92.25 79 TYR A O 1
ATOM 588 N N . ARG A 1 80 ? -5.466 2.110 6.726 1.00 92.31 80 ARG A N 1
ATOM 589 C CA . ARG A 1 80 ? -4.330 2.910 7.190 1.00 92.31 80 ARG A CA 1
ATOM 590 C C . ARG A 1 80 ? -3.032 2.275 6.735 1.00 92.31 80 ARG A C 1
ATOM 592 O O . ARG A 1 80 ? -2.979 1.070 6.542 1.00 92.31 80 ARG A O 1
ATOM 599 N N . PHE A 1 81 ? -1.986 3.083 6.595 1.00 92.38 81 PHE A N 1
ATOM 600 C CA . PHE A 1 81 ? -0.678 2.606 6.156 1.00 92.38 81 PHE A CA 1
ATOM 601 C C . PHE A 1 81 ? 0.369 2.760 7.252 1.00 92.38 81 PHE A C 1
ATOM 603 O O . PHE A 1 81 ? 0.340 3.719 8.025 1.00 92.38 81 PHE A O 1
ATOM 610 N N . THR A 1 82 ? 1.295 1.810 7.313 1.00 93.75 82 THR A N 1
ATOM 611 C CA . THR A 1 82 ? 2.489 1.864 8.164 1.00 93.75 82 THR A CA 1
ATOM 612 C C . THR A 1 82 ? 3.743 1.660 7.324 1.00 93.75 82 THR A C 1
ATOM 614 O O . THR A 1 82 ? 3.709 0.966 6.311 1.00 93.75 82 THR A O 1
ATOM 617 N N . GLN A 1 83 ? 4.858 2.263 7.743 1.00 91.06 83 GLN A N 1
ATOM 618 C CA . GLN A 1 83 ? 6.179 1.987 7.162 1.00 91.06 83 GLN A CA 1
ATOM 619 C C . GLN A 1 83 ? 6.912 0.851 7.886 1.00 91.06 83 GLN A C 1
ATOM 621 O O . GLN A 1 83 ? 7.838 0.265 7.324 1.00 91.06 83 GLN A O 1
ATOM 626 N N . ASN A 1 84 ? 6.473 0.512 9.099 1.00 92.69 84 ASN A N 1
ATOM 627 C CA . ASN A 1 84 ? 7.016 -0.595 9.870 1.00 92.69 84 ASN A CA 1
ATOM 628 C C . ASN A 1 84 ? 6.187 -1.856 9.603 1.00 92.69 84 ASN A C 1
ATOM 630 O O . ASN A 1 84 ? 4.981 -1.832 9.857 1.00 92.69 84 ASN A O 1
ATOM 634 N N . PRO A 1 85 ? 6.798 -2.954 9.136 1.00 90.50 85 PRO A N 1
ATOM 635 C CA . PRO A 1 85 ? 6.076 -4.202 8.906 1.00 90.50 85 PRO A CA 1
ATOM 636 C C . PRO A 1 85 ? 5.544 -4.821 10.208 1.00 90.50 85 PRO A C 1
ATOM 638 O O . PRO A 1 85 ? 4.490 -5.443 10.189 1.00 90.50 85 PRO A O 1
ATOM 641 N N . ASP A 1 86 ? 6.224 -4.614 11.340 1.00 92.44 86 ASP A N 1
ATOM 642 C CA . ASP A 1 86 ? 5.826 -5.173 12.642 1.00 92.44 86 ASP A CA 1
ATOM 643 C C . ASP A 1 86 ? 4.533 -4.560 13.209 1.00 92.44 86 ASP A C 1
ATOM 645 O O . ASP A 1 86 ? 3.816 -5.210 13.965 1.00 92.44 86 ASP A O 1
ATOM 649 N N . ASP A 1 87 ? 4.216 -3.320 12.827 1.00 88.19 87 ASP A N 1
ATOM 650 C CA . ASP A 1 87 ? 2.995 -2.617 13.249 1.00 88.19 87 ASP A CA 1
ATOM 651 C C . ASP A 1 87 ? 1.788 -2.946 12.344 1.00 88.19 87 ASP A C 1
ATOM 653 O O . ASP A 1 87 ? 0.668 -2.475 12.567 1.00 88.19 87 ASP A O 1
ATOM 657 N N . ALA A 1 88 ? 2.003 -3.721 11.280 1.00 90.12 88 ALA A N 1
ATOM 658 C CA . ALA A 1 88 ? 0.997 -3.989 10.269 1.00 90.12 88 ALA A CA 1
ATOM 659 C C . ALA A 1 88 ? 0.087 -5.156 10.663 1.00 90.12 88 ALA A C 1
ATOM 661 O O . ALA A 1 88 ? 0.534 -6.188 11.158 1.00 90.12 88 ALA A O 1
ATOM 662 N N . GLN A 1 89 ? -1.208 -5.019 10.388 1.00 89.38 89 GLN A N 1
ATOM 663 C CA . GLN A 1 89 ? -2.156 -6.134 10.459 1.00 89.38 89 GLN A CA 1
ATOM 664 C C . GLN A 1 89 ? -2.257 -6.882 9.123 1.00 89.38 89 GLN A C 1
ATOM 666 O O . GLN A 1 89 ? -2.685 -8.034 9.098 1.00 89.38 89 GLN A O 1
ATOM 671 N N . LEU A 1 90 ? -1.877 -6.226 8.022 1.00 87.12 90 LEU A N 1
ATOM 672 C CA . LEU A 1 90 ? -1.863 -6.752 6.657 1.00 87.12 90 LEU A CA 1
ATOM 673 C C . LEU A 1 90 ? -0.567 -6.313 5.949 1.00 87.12 90 LEU A C 1
ATOM 675 O O . LEU A 1 90 ? -0.021 -5.258 6.269 1.00 87.12 90 LEU A O 1
ATOM 679 N N . TRP A 1 91 ? -0.096 -7.107 4.990 1.00 86.50 91 TRP A N 1
ATOM 680 C CA . TRP A 1 91 ? 1.197 -6.993 4.303 1.00 86.50 91 TRP A CA 1
ATOM 681 C C . TRP A 1 91 ? 1.041 -7.218 2.800 1.00 86.50 91 TRP A C 1
ATOM 683 O O . TRP A 1 91 ? 0.084 -7.937 2.423 1.00 86.50 91 TRP A O 1
#

Secondary structure (DSSP, 8-state):
------TTS---HHHHHHHHT---------------------TT---TT--EEE----SSHHHHHHHHHHHHHHHHHT-EEES-GGG-SB-

Foldseek 3Di:
DDPPDDPPPPCPPVNVVVVVVVVDPDPPPPPPPPPVPPPPCPVDDPDPLQFEEEDDFDDDPVSVVVSVVVVVVSVVSRYHYDPDPVRGPYD

Organism: Globisporangium ultimum (strain ATCC 200006 / CBS 805.95 / DAOM BR144) (NCBI:txid431595)